Protein AF-A0A972GS74-F1 (afdb_monomer)

Solvent-accessible surface area (backbone atoms only — not comparable to full-atom values): 5176 Å² total; per-residue (Å²): 97,68,64,50,30,40,41,27,33,31,36,57,46,80,77,42,82,55,50,75,43,81,34,78,92,75,72,41,78,44,76,42,67,42,64,47,81,78,47,68,56,85,46,82,48,55,55,88,92,44,54,89,91,61,58,82,81,88,80,82,82,90,72,64,67,83,80,38,59,83,39,69,68,48,51,69,46,55,89,60,110

Foldseek 3Di:
DVVCCQAFQFDKDFDAWQDWDQDVVVRDIDTDTDIDGPDTDGDGHADPVDDPVRGPDDDDDDDDLVVCCVPPVSVVRVVRD

Radius of gyration: 14.01 Å; Cα contacts (8 Å, |Δi|>4): 113; chains: 1; bounding box: 29×24×31 Å

Organism: NCBI:txid2654974

Nearest PDB structures (foldseek):
  6nci-assembly1_B  TM=8.469E-01  e=8.392E-01  Bacillus cereus ATCC 14579
  5isy-assembly1_A  TM=8.543E-01  e=9.552E-01  Escherichia coli K-12
  2rrk-assembly1_A  TM=5.969E-01  e=2.791E-01  Escherichia coli K-12

InterPro domains:
  IPR015797 NUDIX hydrolase-like domain superfamily [SSF55811] (2-76)

Mean predicted aligned error: 4.55 Å

pLDDT: mean 89.78, std 4.09, range [75.94, 96.62]

Secondary structure (DSSP, 8-state):
-HHHHHHH-EEEEEEEEEEEEEEGGGTEEEEEEEEEEEEE--S----TTS-GGG----------GGGGTTSHHHHHHGGG-

Sequence (81 aa):
MRETFEETGLEIELTKKVCELFNERINGNYYCYLGEVIGGNAGLGSDPELSDDAQELQELKWIPIKEMQGHPEVKRLLPYL

Structure (mmCIF, N/CA/C/O backbone):
data_AF-A0A972GS74-F1
#
_entry.id   AF-A0A972GS74-F1
#
loop_
_atom_site.group_PDB
_atom_site.id
_atom_site.type_symbol
_atom_site.label_atom_id
_atom_site.label_alt_id
_atom_site.label_comp_id
_atom_site.label_asym_id
_atom_site.label_entity_id
_atom_site.label_seq_id
_atom_site.pdbx_PDB_ins_code
_atom_site.Cartn_x
_atom_site.Cartn_y
_atom_site.Cartn_z
_atom_site.occupancy
_atom_site.B_iso_or_equiv
_atom_site.auth_seq_id
_atom_site.auth_comp_id
_atom_site.auth_asym_id
_atom_site.auth_atom_id
_atom_site.pdbx_PDB_model_num
ATOM 1 N N . MET A 1 1 ? -1.118 5.550 -6.892 1.00 83.19 1 MET A N 1
ATOM 2 C CA . MET A 1 1 ? -2.115 5.011 -7.843 1.00 83.19 1 MET A CA 1
ATOM 3 C C . MET A 1 1 ? -1.411 4.260 -8.959 1.00 83.19 1 MET A C 1
ATOM 5 O O . MET A 1 1 ? -1.607 3.060 -9.002 1.00 83.19 1 MET A O 1
ATOM 9 N N . ARG A 1 2 ? -0.546 4.907 -9.767 1.00 90.56 2 ARG A N 1
ATOM 10 C CA . ARG A 1 2 ? 0.296 4.215 -10.766 1.00 90.56 2 ARG A CA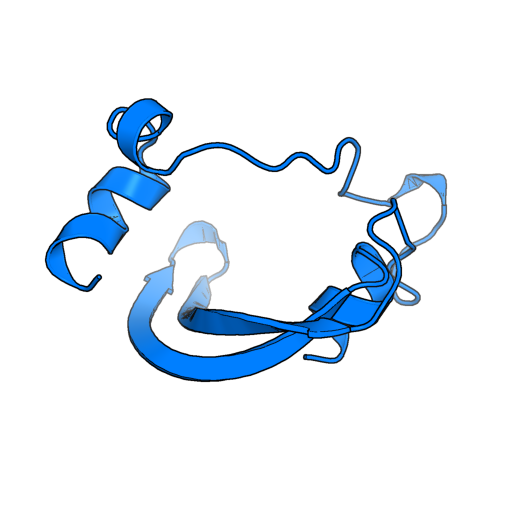 1
ATOM 11 C C . ARG A 1 2 ? 1.080 3.041 -10.162 1.00 90.56 2 ARG A C 1
ATOM 13 O O . ARG A 1 2 ? 0.814 1.917 -10.552 1.00 90.56 2 ARG A O 1
ATOM 20 N N . GLU A 1 3 ? 1.908 3.309 -9.148 1.00 87.94 3 GLU A N 1
ATOM 21 C CA . GLU A 1 3 ? 2.746 2.275 -8.504 1.00 87.94 3 GLU A CA 1
ATOM 22 C C . GLU A 1 3 ? 1.929 1.060 -8.048 1.00 87.94 3 GLU A C 1
ATOM 24 O O . GLU A 1 3 ? 2.237 -0.077 -8.366 1.00 87.94 3 GLU A O 1
ATOM 29 N N . THR A 1 4 ? 0.803 1.302 -7.365 1.00 91.31 4 THR A N 1
ATOM 30 C CA . THR A 1 4 ? -0.075 0.227 -6.887 1.00 91.31 4 THR A CA 1
ATOM 31 C C . THR A 1 4 ? -0.600 -0.635 -8.032 1.00 91.31 4 THR A C 1
ATOM 33 O O . THR A 1 4 ? -0.639 -1.855 -7.899 1.00 91.31 4 THR A O 1
ATOM 36 N N . PHE A 1 5 ? -1.000 -0.030 -9.149 1.00 93.19 5 PHE A N 1
ATOM 37 C CA . PHE A 1 5 ? -1.488 -0.789 -10.294 1.00 93.19 5 PHE A CA 1
ATOM 38 C C . PHE A 1 5 ? -0.362 -1.578 -10.970 1.00 93.19 5 PHE A C 1
ATOM 40 O O . PHE A 1 5 ? -0.542 -2.759 -11.250 1.00 93.19 5 PHE A O 1
ATOM 47 N N . GLU A 1 6 ? 0.793 -0.950 -11.192 1.00 92.44 6 GLU A N 1
ATOM 48 C CA . GLU A 1 6 ? 1.947 -1.583 -11.841 1.00 92.44 6 GLU A CA 1
ATOM 49 C C . GLU A 1 6 ? 2.467 -2.776 -11.034 1.00 92.44 6 GLU A C 1
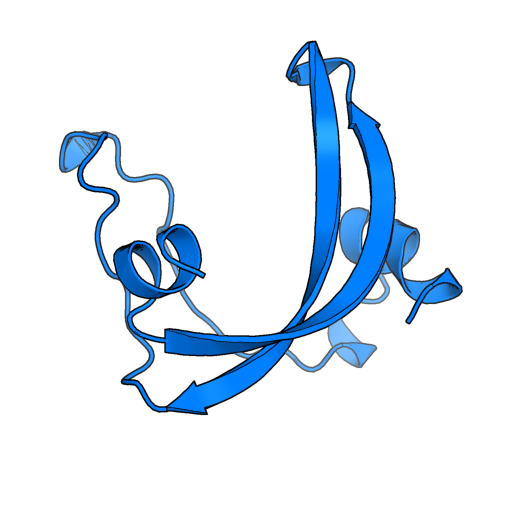ATOM 51 O O . GLU A 1 6 ? 2.682 -3.845 -11.597 1.00 92.44 6 GLU A O 1
ATOM 56 N N . GLU A 1 7 ? 2.566 -2.640 -9.713 1.00 92.06 7 GLU A N 1
ATOM 57 C CA . GLU A 1 7 ? 3.134 -3.666 -8.839 1.00 92.06 7 GLU A CA 1
ATOM 58 C C . GLU A 1 7 ? 2.128 -4.724 -8.358 1.00 92.06 7 GLU A C 1
ATOM 60 O O . GLU A 1 7 ? 2.530 -5.831 -7.993 1.00 92.06 7 GLU A O 1
ATOM 65 N N . THR A 1 8 ? 0.824 -4.411 -8.307 1.00 93.12 8 THR A N 1
ATOM 66 C CA . THR A 1 8 ? -0.183 -5.306 -7.687 1.00 93.12 8 THR A CA 1
ATOM 67 C C . THR A 1 8 ? -1.410 -5.614 -8.550 1.00 93.12 8 THR A C 1
ATOM 69 O O . THR A 1 8 ? -2.272 -6.404 -8.149 1.00 93.12 8 THR A O 1
ATOM 72 N N . GLY A 1 9 ? -1.545 -4.964 -9.710 1.00 93.62 9 GLY A N 1
ATOM 73 C CA . GLY A 1 9 ? -2.718 -5.078 -10.584 1.00 93.62 9 GLY A CA 1
ATOM 74 C C . GLY A 1 9 ? -4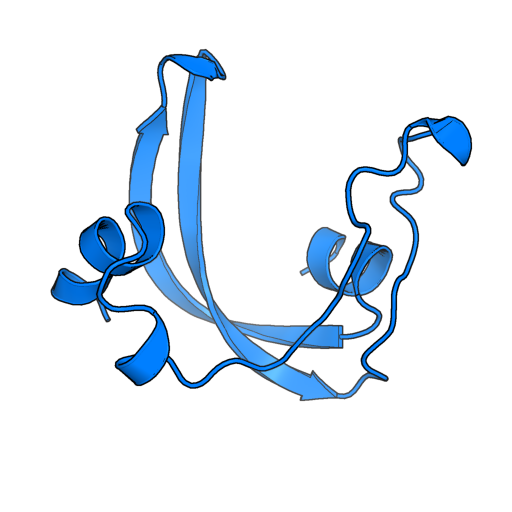.012 -4.497 -9.998 1.00 93.62 9 GLY A C 1
ATOM 75 O O . GLY A 1 9 ? -5.082 -4.659 -10.591 1.00 93.62 9 GLY A O 1
ATOM 76 N N . LEU A 1 10 ? -3.940 -3.840 -8.834 1.00 95.38 10 LEU A N 1
ATOM 77 C CA . LEU A 1 10 ? -5.090 -3.267 -8.140 1.00 95.38 10 LEU A CA 1
ATOM 78 C C . LEU A 1 10 ? -5.347 -1.829 -8.580 1.00 95.38 10 LEU A C 1
ATOM 80 O O . LEU A 1 10 ? -4.459 -0.975 -8.549 1.00 95.38 10 LEU A O 1
ATOM 84 N N . GLU A 1 11 ? -6.605 -1.546 -8.901 1.00 96.50 11 GLU A N 1
ATOM 85 C CA . GLU A 1 11 ? -7.085 -0.183 -9.083 1.00 96.50 11 GLU A CA 1
ATOM 86 C C . GLU A 1 11 ? -7.590 0.335 -7.738 1.00 96.50 11 GLU A C 1
ATOM 88 O O . GLU A 1 11 ? -8.488 -0.253 -7.123 1.00 96.50 11 GLU A O 1
ATOM 93 N N . ILE A 1 12 ? -6.999 1.435 -7.272 1.00 95.75 12 ILE A N 1
ATOM 94 C CA . ILE A 1 12 ? -7.346 2.051 -5.992 1.00 95.75 12 ILE A CA 1
ATOM 95 C C . ILE A 1 12 ? -7.759 3.508 -6.165 1.00 95.75 12 ILE A C 1
ATOM 97 O O . ILE A 1 12 ? -7.201 4.231 -6.992 1.00 95.75 12 ILE A O 1
ATOM 101 N N .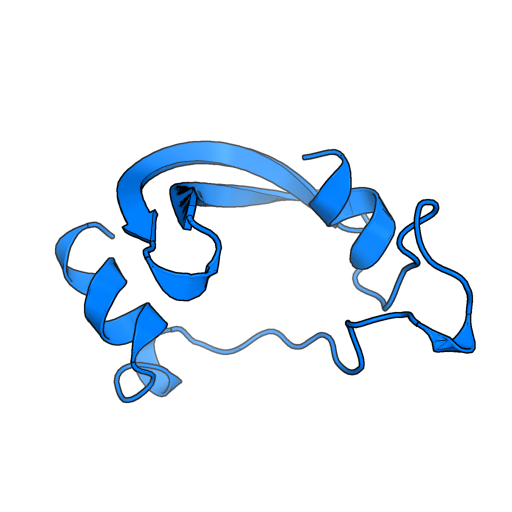 GLU A 1 13 ? -8.669 3.958 -5.311 1.00 95.81 13 GLU A N 1
ATOM 102 C CA . GLU A 1 13 ? -8.976 5.371 -5.109 1.00 95.81 13 GLU A CA 1
ATOM 103 C C . GLU A 1 13 ? -8.429 5.819 -3.753 1.00 95.81 13 GLU A C 1
ATOM 105 O O . GLU A 1 13 ? -8.661 5.171 -2.733 1.00 95.81 13 GLU A O 1
ATOM 110 N N . LEU A 1 14 ? -7.678 6.923 -3.724 1.00 94.44 14 LEU A N 1
ATOM 111 C CA . LEU A 1 14 ? -7.172 7.483 -2.471 1.00 94.44 14 LEU A CA 1
ATOM 112 C C . LEU A 1 14 ? -8.277 8.270 -1.769 1.00 94.44 14 LEU A C 1
ATOM 114 O O . LEU A 1 14 ? -8.738 9.288 -2.277 1.00 94.44 14 LEU A O 1
ATOM 118 N N . THR A 1 15 ? -8.645 7.846 -0.565 1.00 93.19 15 THR A N 1
ATOM 119 C CA . THR A 1 15 ? -9.731 8.465 0.205 1.00 93.19 15 THR A CA 1
ATOM 120 C C . THR A 1 15 ? -9.224 9.506 1.196 1.00 93.19 15 THR A C 1
ATOM 122 O O . THR A 1 15 ? -9.905 10.496 1.470 1.00 93.19 15 THR A O 1
ATOM 125 N N . LYS A 1 16 ? -8.020 9.316 1.754 1.00 92.19 16 LYS A N 1
ATOM 126 C CA . LYS A 1 16 ? -7.484 10.195 2.805 1.00 92.19 16 LYS A CA 1
ATOM 127 C C . LYS A 1 16 ? -5.959 10.157 2.869 1.00 92.19 16 LYS A C 1
ATOM 129 O O . LYS A 1 16 ? -5.356 9.090 2.844 1.00 92.19 16 LYS A O 1
ATOM 134 N N . LYS A 1 17 ? -5.317 11.313 3.068 1.00 92.12 17 LYS A N 1
ATOM 135 C CA . LYS A 1 17 ? -3.916 11.372 3.525 1.00 92.12 17 LYS A CA 1
ATOM 136 C C . LYS A 1 17 ? -3.858 11.076 5.026 1.00 92.12 17 LYS A C 1
ATOM 138 O O . LYS A 1 17 ? -4.493 11.771 5.816 1.00 92.12 17 LYS A O 1
ATOM 143 N N . VAL A 1 18 ? -3.103 10.050 5.409 1.00 90.94 18 VAL A N 1
ATOM 144 C CA . VAL A 1 18 ? -3.004 9.559 6.793 1.00 90.94 18 VAL A CA 1
ATOM 145 C C . VAL A 1 18 ? -1.899 10.301 7.538 1.00 90.94 18 VAL A C 1
ATOM 147 O O . VAL A 1 18 ? -2.145 10.881 8.592 1.00 90.94 18 VAL A O 1
ATOM 150 N N . CYS A 1 19 ? -0.692 10.339 6.971 1.00 87.44 19 CYS A N 1
ATOM 151 C CA . CYS A 1 19 ? 0.430 11.073 7.548 1.00 87.44 19 CYS A CA 1
ATOM 152 C C . CYS A 1 19 ? 1.501 11.412 6.506 1.00 87.44 19 CYS A C 1
ATOM 154 O O . CYS A 1 19 ? 1.552 10.845 5.414 1.00 87.44 19 CYS A O 1
A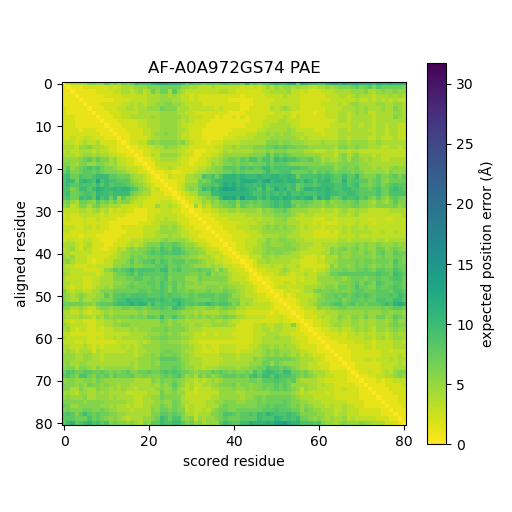TOM 156 N N . GLU A 1 20 ? 2.387 12.327 6.884 1.00 90.25 20 GLU A N 1
ATOM 157 C CA . GLU A 1 20 ? 3.628 12.649 6.186 1.00 90.25 20 GLU A CA 1
ATOM 158 C C . GLU A 1 20 ? 4.740 12.692 7.224 1.00 90.25 20 GLU A C 1
ATOM 160 O O . GLU A 1 20 ? 4.614 13.378 8.239 1.00 90.25 20 GLU A O 1
ATOM 165 N N . LEU A 1 21 ? 5.790 11.907 7.009 1.00 86.12 21 LEU A N 1
ATOM 166 C CA . LEU A 1 21 ? 6.872 11.739 7.968 1.00 86.12 21 LEU A CA 1
ATOM 167 C C . LEU A 1 21 ? 8.198 11.763 7.221 1.00 86.12 21 LEU A C 1
ATOM 169 O O . LEU A 1 21 ? 8.347 11.086 6.210 1.00 86.12 21 LEU A O 1
ATOM 173 N N . PHE A 1 22 ? 9.181 12.492 7.736 1.00 86.50 22 PHE A N 1
ATOM 174 C CA . PHE A 1 22 ? 10.534 12.386 7.207 1.00 86.50 22 PHE A CA 1
ATOM 175 C C . PHE A 1 22 ? 11.114 11.012 7.563 1.00 86.50 22 PHE A C 1
ATOM 177 O O . PHE A 1 22 ? 10.993 10.548 8.701 1.00 86.50 22 PHE A O 1
ATOM 184 N N . ASN A 1 23 ? 11.712 10.344 6.582 1.00 83.31 23 ASN A N 1
ATOM 185 C CA . ASN A 1 23 ? 12.377 9.064 6.749 1.00 83.31 23 ASN A CA 1
ATOM 186 C C . ASN A 1 23 ? 13.864 9.232 6.431 1.00 83.31 23 ASN A C 1
ATOM 188 O O . ASN A 1 23 ? 14.264 9.365 5.274 1.00 83.31 23 ASN A O 1
ATOM 192 N N . GLU A 1 24 ? 14.681 9.185 7.483 1.00 84.50 24 GLU A N 1
ATOM 193 C CA . GLU A 1 24 ? 16.132 9.349 7.391 1.00 84.50 24 GLU A CA 1
ATOM 194 C C . GLU A 1 24 ? 16.799 8.270 6.527 1.00 84.50 24 GLU A C 1
ATOM 196 O O . GLU A 1 24 ? 17.800 8.554 5.879 1.00 84.50 24 GLU A O 1
ATOM 201 N N . ARG A 1 25 ? 16.237 7.050 6.453 1.00 80.88 25 ARG A N 1
ATOM 202 C CA . ARG A 1 25 ? 16.833 5.944 5.677 1.00 80.88 25 ARG A CA 1
ATOM 203 C C . ARG A 1 25 ? 16.839 6.206 4.176 1.00 80.88 25 ARG A C 1
ATOM 205 O O . ARG A 1 25 ? 17.776 5.803 3.501 1.00 80.88 25 ARG A O 1
ATOM 212 N N . ILE A 1 26 ? 15.798 6.863 3.674 1.00 80.88 26 ILE A N 1
ATOM 213 C CA . ILE A 1 26 ? 15.668 7.233 2.256 1.00 80.88 26 ILE A CA 1
ATOM 214 C C . ILE A 1 26 ? 16.006 8.711 2.021 1.00 80.88 26 ILE A C 1
ATOM 216 O O . ILE A 1 26 ? 15.876 9.194 0.903 1.00 80.88 26 ILE A O 1
ATOM 220 N N . ASN A 1 27 ? 16.409 9.431 3.079 1.00 88.25 27 ASN A N 1
ATOM 221 C CA . ASN A 1 27 ? 16.631 10.876 3.090 1.00 88.25 27 ASN A CA 1
ATOM 222 C C . ASN A 1 27 ? 15.498 11.657 2.393 1.00 88.25 27 ASN A C 1
ATOM 224 O O . ASN A 1 27 ? 15.737 12.508 1.536 1.00 88.25 27 ASN A O 1
ATOM 228 N N . GLY A 1 28 ? 14.250 11.324 2.729 1.00 89.19 28 GLY A N 1
ATOM 229 C CA . GLY A 1 2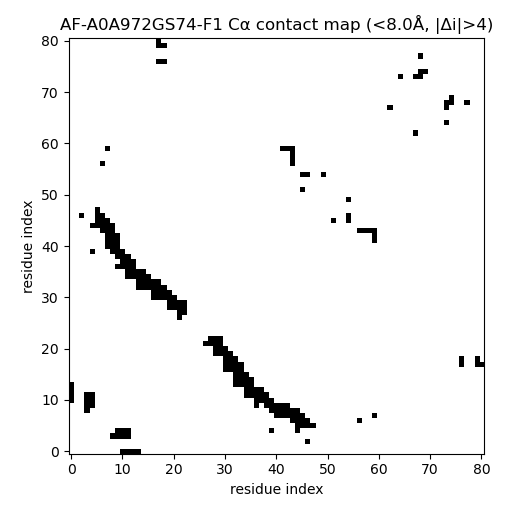8 ? 13.081 11.807 2.001 1.00 89.19 28 GLY A CA 1
ATOM 230 C C . GLY A 1 28 ? 11.787 11.737 2.802 1.00 89.19 28 GLY A C 1
ATOM 231 O O . GLY A 1 28 ? 11.722 11.138 3.876 1.00 89.19 28 GLY A O 1
ATOM 232 N N . ASN A 1 29 ? 10.739 12.368 2.272 1.00 88.56 29 ASN A N 1
ATOM 233 C CA . ASN A 1 29 ? 9.414 12.350 2.884 1.00 88.56 29 ASN A CA 1
ATOM 234 C C . ASN A 1 29 ? 8.669 11.064 2.517 1.00 88.56 29 ASN A C 1
ATOM 236 O O . ASN A 1 29 ? 8.506 10.728 1.348 1.00 88.56 29 ASN A O 1
ATOM 240 N N . TYR A 1 30 ? 8.178 10.376 3.539 1.00 85.62 30 TYR A N 1
ATOM 241 C CA . TYR A 1 30 ? 7.288 9.235 3.432 1.00 85.62 30 TYR A CA 1
ATOM 242 C C . TYR A 1 30 ? 5.839 9.706 3.569 1.00 85.62 30 TYR A C 1
ATOM 244 O O . TYR A 1 30 ? 5.460 10.296 4.587 1.00 85.62 30 TYR A O 1
ATOM 252 N N . TYR A 1 31 ? 5.026 9.430 2.552 1.00 89.50 31 TYR A N 1
ATOM 253 C CA . TYR A 1 31 ? 3.611 9.782 2.521 1.00 89.50 31 TYR A CA 1
ATOM 254 C C . TYR A 1 31 ? 2.760 8.525 2.653 1.00 89.50 31 TYR A C 1
ATOM 256 O O . TYR A 1 31 ? 2.877 7.611 1.841 1.00 89.50 31 TYR A O 1
ATOM 264 N N . CYS A 1 32 ? 1.866 8.503 3.640 1.00 90.44 32 CYS A N 1
ATOM 265 C CA . CYS A 1 32 ? 0.901 7.423 3.800 1.00 90.44 32 CYS A CA 1
ATOM 266 C C . CYS A 1 32 ? -0.498 7.908 3.424 1.00 90.44 32 CYS A C 1
ATOM 268 O O . CYS A 1 32 ? -0.964 8.941 3.920 1.00 90.44 32 CYS A O 1
ATOM 270 N N . TYR A 1 33 ? -1.187 7.125 2.599 1.00 92.50 33 TYR A N 1
ATOM 271 C CA . TYR A 1 33 ? -2.562 7.368 2.181 1.00 92.50 33 TYR A CA 1
ATOM 272 C C . TYR A 1 33 ? -3.421 6.143 2.477 1.00 92.50 33 TYR A C 1
ATOM 274 O O . TYR A 1 33 ? -2.954 5.011 2.383 1.00 92.50 33 TYR A O 1
ATOM 282 N N . LEU A 1 34 ? -4.677 6.386 2.828 1.00 92.69 34 LEU A N 1
ATOM 283 C CA . LEU A 1 34 ? -5.722 5.381 2.829 1.00 92.69 34 LEU A CA 1
ATOM 284 C C . LEU A 1 34 ? -6.314 5.334 1.424 1.00 92.69 34 LEU A C 1
ATOM 286 O O . LEU A 1 34 ? -6.605 6.383 0.840 1.00 92.69 34 LEU A O 1
ATOM 290 N N . GLY A 1 35 ? -6.476 4.128 0.897 1.00 93.12 35 GLY A N 1
ATOM 291 C CA . GLY A 1 35 ? -7.130 3.901 -0.379 1.00 93.12 35 GLY A CA 1
ATOM 292 C C . GLY A 1 35 ? -8.118 2.752 -0.296 1.00 93.12 35 GLY A C 1
ATOM 293 O O . GLY A 1 35 ? -7.970 1.854 0.534 1.00 93.12 35 GLY A O 1
ATOM 294 N N . GLU A 1 36 ? -9.122 2.804 -1.156 1.00 95.06 36 GLU A N 1
ATOM 295 C CA . GLU A 1 36 ? -10.098 1.739 -1.349 1.00 95.06 36 GLU A CA 1
ATOM 296 C C . GLU A 1 36 ? -9.847 1.063 -2.691 1.00 95.06 36 GLU A C 1
ATOM 298 O O . GLU A 1 36 ? -9.524 1.725 -3.676 1.00 95.06 36 GLU A O 1
ATOM 303 N N . VAL A 1 37 ? -9.979 -0.263 -2.725 1.00 95.81 37 VAL A N 1
ATOM 304 C CA . VAL A 1 37 ? -9.920 -1.020 -3.978 1.00 95.81 37 VAL A CA 1
ATOM 305 C C . VAL A 1 37 ? -11.236 -0.824 -4.712 1.00 95.81 37 VAL A C 1
ATOM 307 O O . VAL A 1 37 ? -12.292 -1.190 -4.198 1.00 95.81 37 VAL A O 1
ATOM 310 N N . ILE A 1 38 ? -11.157 -0.281 -5.921 1.00 96.62 38 ILE A N 1
ATOM 311 C CA . ILE A 1 38 ? -12.319 -0.027 -6.780 1.00 96.62 38 ILE A CA 1
ATOM 312 C C . ILE A 1 38 ? -12.405 -1.011 -7.953 1.00 96.62 38 ILE A C 1
ATOM 314 O O . ILE A 1 38 ? -13.442 -1.099 -8.608 1.00 96.62 38 ILE A O 1
ATOM 318 N N . GLY A 1 39 ? -11.339 -1.775 -8.205 1.00 95.81 39 GLY A N 1
ATOM 319 C CA . GLY A 1 39 ? -11.260 -2.719 -9.313 1.00 95.81 39 GLY A CA 1
ATOM 320 C C . GLY A 1 39 ? -9.885 -3.370 -9.444 1.00 95.81 39 GLY A C 1
ATOM 321 O O . GLY A 1 39 ? -9.073 -3.361 -8.515 1.00 95.81 39 GLY A O 1
ATOM 322 N N . GLY A 1 40 ? -9.622 -3.924 -10.626 1.00 93.25 40 GLY A N 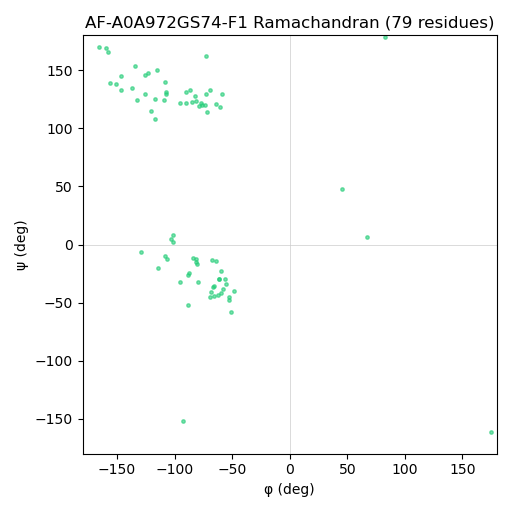1
ATOM 323 C CA . GLY A 1 40 ? -8.387 -4.641 -10.931 1.00 93.25 40 GLY A CA 1
ATOM 324 C C . GLY A 1 40 ? -8.385 -6.100 -10.469 1.00 93.25 40 GLY A C 1
ATOM 325 O O . GLY A 1 40 ? -9.347 -6.605 -9.887 1.00 93.25 40 GLY A O 1
ATOM 326 N N . ASN A 1 41 ? -7.283 -6.789 -10.758 1.00 93.06 41 ASN A N 1
ATOM 327 C CA . ASN A 1 41 ? -7.068 -8.182 -10.380 1.00 93.06 41 ASN A CA 1
ATOM 328 C C . ASN A 1 41 ? -5.820 -8.259 -9.506 1.00 93.06 41 ASN A C 1
ATOM 330 O O . ASN A 1 41 ? -4.720 -8.001 -9.984 1.00 93.06 41 ASN A O 1
ATOM 334 N N . ALA A 1 42 ? -6.002 -8.638 -8.240 1.00 93.56 42 ALA A N 1
ATOM 335 C CA . ALA A 1 42 ? -4.901 -8.795 -7.298 1.00 93.56 42 ALA A CA 1
ATOM 336 C C . ALA A 1 42 ? -3.915 -9.866 -7.791 1.00 93.56 42 ALA A C 1
ATOM 338 O O . ALA A 1 42 ? -4.271 -11.040 -7.912 1.00 93.56 42 ALA A O 1
ATOM 339 N N . GLY A 1 43 ? -2.672 -9.468 -8.027 1.00 93.00 43 GLY A N 1
ATOM 340 C CA . GLY A 1 43 ? -1.576 -10.354 -8.404 1.00 93.00 43 GLY A CA 1
ATOM 341 C C . GLY A 1 43 ? -0.241 -9.637 -8.262 1.00 93.00 43 GLY A C 1
ATOM 342 O O . GLY A 1 43 ? -0.214 -8.437 -8.032 1.00 93.00 43 GLY A O 1
ATOM 343 N N . LEU A 1 44 ? 0.873 -10.357 -8.374 1.00 92.12 44 LEU A N 1
ATOM 344 C CA . LEU A 1 44 ? 2.168 -9.690 -8.500 1.00 92.12 44 LEU A CA 1
ATOM 345 C C . LEU A 1 44 ? 2.275 -9.111 -9.911 1.00 92.12 44 LEU A C 1
ATOM 347 O O . LEU A 1 44 ? 2.149 -9.843 -10.894 1.00 92.12 44 LEU A O 1
ATOM 351 N N . GLY A 1 45 ? 2.442 -7.798 -9.978 1.00 89.25 45 GLY A N 1
ATOM 352 C CA . GLY A 1 45 ? 2.781 -7.069 -11.185 1.00 89.25 45 GLY A CA 1
ATOM 353 C C . GLY A 1 45 ? 4.292 -6.896 -11.307 1.00 89.25 45 GLY A C 1
ATOM 354 O O . GLY A 1 45 ? 5.068 -7.726 -10.828 1.00 89.25 45 GLY A O 1
ATOM 355 N N . SER A 1 46 ? 4.721 -5.835 -11.977 1.00 87.75 46 SER A N 1
ATOM 356 C CA . SER A 1 46 ? 6.140 -5.532 -12.149 1.00 87.75 46 SER A CA 1
ATOM 357 C C . SER A 1 46 ? 6.342 -4.030 -12.162 1.00 87.75 46 SER A C 1
ATOM 359 O O . SER A 1 46 ? 5.631 -3.319 -12.871 1.00 87.75 46 SER A O 1
ATOM 361 N N . ASP A 1 47 ? 7.324 -3.568 -11.398 1.00 90.12 47 ASP A N 1
ATOM 362 C CA . ASP A 1 47 ? 7.811 -2.200 -11.481 1.00 90.12 47 ASP A CA 1
ATOM 363 C C . ASP A 1 47 ? 8.594 -2.052 -12.800 1.00 90.12 47 ASP A C 1
ATOM 365 O O . ASP A 1 47 ? 9.633 -2.705 -12.967 1.00 90.12 47 ASP A O 1
ATOM 369 N N . PRO A 1 48 ? 8.112 -1.236 -13.759 1.00 86.38 48 PRO A N 1
ATOM 370 C CA . PRO A 1 48 ? 8.768 -1.050 -15.049 1.00 86.38 48 PRO A CA 1
ATOM 371 C C . PRO A 1 48 ? 10.116 -0.320 -14.947 1.00 86.38 48 PRO A C 1
ATOM 373 O O . PRO A 1 48 ? 10.863 -0.287 -15.928 1.00 86.38 48 PRO A O 1
ATOM 376 N N . GLU A 1 49 ? 10.424 0.295 -13.804 1.00 88.75 49 GLU A N 1
ATOM 377 C CA . GLU A 1 49 ? 11.692 0.979 -13.543 1.00 88.75 49 GLU A CA 1
ATOM 378 C C . GLU A 1 49 ? 12.793 0.005 -13.080 1.00 88.75 49 GLU A C 1
ATOM 380 O O . GLU A 1 49 ? 13.974 0.365 -13.077 1.00 88.75 49 GLU A O 1
ATOM 385 N N . LEU A 1 50 ? 12.430 -1.242 -12.755 1.00 88.12 50 LEU A N 1
ATOM 386 C CA . LEU A 1 50 ? 13.328 -2.289 -12.270 1.00 88.12 50 LEU A CA 1
ATOM 387 C C . LEU A 1 50 ? 13.429 -3.458 -13.261 1.00 88.12 50 LEU A C 1
ATOM 389 O O . LEU A 1 50 ? 12.498 -3.777 -13.997 1.00 88.12 50 LEU A O 1
ATOM 393 N N . SER A 1 51 ? 14.583 -4.129 -13.286 1.00 88.62 51 SER A N 1
ATOM 394 C CA . SER A 1 51 ? 14.740 -5.392 -14.015 1.00 88.62 51 SER A CA 1
ATOM 395 C C . SER A 1 51 ? 14.021 -6.537 -13.298 1.00 88.62 51 SER A C 1
ATOM 397 O O . SER A 1 51 ? 13.722 -6.441 -12.109 1.00 88.62 51 SER A O 1
ATOM 399 N N . ASP A 1 52 ? 13.758 -7.640 -14.003 1.00 83.81 52 ASP A N 1
ATOM 400 C CA . ASP A 1 52 ? 13.049 -8.803 -13.446 1.00 83.81 52 ASP A CA 1
ATOM 401 C C . ASP A 1 52 ? 13.717 -9.364 -12.174 1.00 83.81 52 ASP A C 1
ATOM 403 O O . ASP A 1 52 ? 13.041 -9.825 -11.258 1.00 83.81 52 ASP A O 1
ATOM 407 N N . ASP A 1 53 ? 15.049 -9.310 -12.096 1.00 88.38 53 ASP A N 1
ATOM 408 C CA . ASP A 1 53 ? 15.844 -9.753 -10.945 1.00 88.38 53 ASP A CA 1
ATOM 409 C C . ASP A 1 53 ? 15.921 -8.725 -9.806 1.00 88.38 53 ASP A C 1
ATOM 411 O O . ASP A 1 53 ? 16.341 -9.071 -8.701 1.00 88.38 53 ASP A O 1
ATOM 415 N N . ALA A 1 54 ? 15.501 -7.486 -10.062 1.00 90.50 54 ALA A N 1
ATOM 416 C CA . ALA A 1 54 ? 15.462 -6.393 -9.096 1.00 90.50 54 ALA A CA 1
ATOM 417 C C . ALA A 1 54 ? 14.043 -6.108 -8.573 1.00 90.50 54 ALA A C 1
ATOM 419 O O . ALA A 1 54 ? 13.859 -5.151 -7.830 1.00 90.50 54 ALA A O 1
ATOM 420 N N . GLN A 1 55 ? 13.040 -6.913 -8.945 1.00 88.50 55 GLN A N 1
ATOM 421 C CA . GLN A 1 55 ? 11.664 -6.741 -8.474 1.00 88.50 55 GLN A CA 1
ATOM 422 C C . GLN A 1 55 ? 11.566 -6.957 -6.955 1.00 88.50 55 GLN A C 1
ATOM 424 O O . GLN A 1 55 ? 11.869 -8.032 -6.431 1.00 88.50 55 GLN A O 1
ATOM 429 N N . GLU A 1 56 ? 11.097 -5.936 -6.240 1.00 87.62 56 GLU A N 1
ATOM 430 C CA . GLU A 1 56 ? 11.079 -5.929 -4.772 1.00 87.62 56 GLU A CA 1
ATOM 431 C C . GLU A 1 56 ? 9.907 -6.738 -4.185 1.00 87.62 56 GLU A C 1
ATOM 433 O O . GLU A 1 56 ? 10.037 -7.354 -3.121 1.00 87.62 56 GLU A O 1
ATOM 438 N N . LEU A 1 57 ? 8.751 -6.779 -4.862 1.00 89.56 57 LEU A N 1
ATOM 439 C CA . LEU A 1 57 ? 7.577 -7.501 -4.366 1.00 89.56 57 LEU A CA 1
ATOM 440 C C . LEU A 1 57 ? 7.657 -9.002 -4.660 1.00 89.56 57 LEU A C 1
ATOM 442 O O . LEU A 1 57 ? 7.736 -9.434 -5.804 1.00 89.56 57 LEU A O 1
ATOM 446 N N . GLN A 1 58 ? 7.556 -9.805 -3.600 1.00 90.69 58 GLN A N 1
ATOM 447 C CA . GLN A 1 58 ? 7.642 -11.271 -3.669 1.00 90.69 58 GLN A CA 1
ATOM 448 C C . GLN A 1 58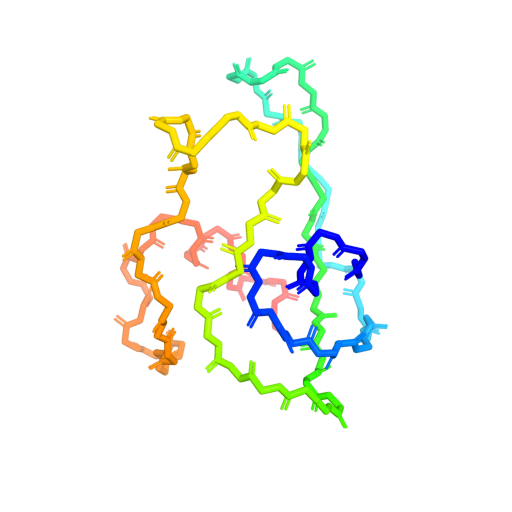 ? 6.327 -11.976 -3.297 1.00 90.69 58 GLN A C 1
ATOM 450 O O . GLN A 1 58 ? 6.126 -13.143 -3.626 1.00 90.69 58 GLN A O 1
ATOM 455 N N . GLU A 1 59 ? 5.421 -11.295 -2.589 1.00 92.69 59 GLU A N 1
ATOM 456 C CA . GLU A 1 59 ? 4.130 -11.838 -2.157 1.00 92.69 59 GLU A CA 1
ATOM 457 C C . GLU A 1 59 ? 3.093 -10.710 -2.044 1.00 92.69 59 GLU A C 1
ATOM 459 O O . GLU A 1 59 ? 3.383 -9.648 -1.493 1.00 92.69 59 GLU A O 1
ATOM 464 N N . LEU A 1 60 ? 1.865 -10.970 -2.504 1.00 92.88 60 LEU A N 1
ATOM 465 C CA . LEU A 1 60 ? 0.701 -10.115 -2.269 1.00 92.88 60 LEU A CA 1
ATOM 466 C C . LEU A 1 60 ? -0.339 -10.887 -1.453 1.00 92.88 60 LEU A C 1
ATOM 468 O O . LEU A 1 60 ? -0.778 -11.966 -1.854 1.00 92.88 60 LEU A O 1
ATOM 472 N N . LYS A 1 61 ? -0.765 -10.323 -0.319 1.00 93.38 61 LYS A N 1
ATOM 473 C CA . LYS A 1 61 ? -1.786 -10.928 0.544 1.00 93.38 61 LYS A CA 1
ATOM 474 C C . LYS A 1 61 ? -2.657 -9.898 1.243 1.00 93.38 61 LYS A C 1
ATOM 476 O O . LYS A 1 61 ? -2.188 -8.855 1.691 1.00 93.38 61 LYS A O 1
ATOM 481 N N . TRP A 1 62 ? -3.925 -10.257 1.407 1.00 93.00 62 TRP A N 1
ATOM 482 C CA . TRP A 1 62 ? -4.865 -9.532 2.249 1.00 93.00 62 TRP A CA 1
ATOM 483 C C . TRP A 1 62 ? -4.730 -10.012 3.688 1.00 93.00 62 TRP A C 1
ATOM 485 O O . TRP A 1 62 ? -4.898 -11.199 3.962 1.00 93.00 62 TRP A O 1
ATOM 495 N N . ILE A 1 63 ? -4.442 -9.093 4.608 1.00 92.75 63 ILE A N 1
ATOM 496 C CA . ILE A 1 63 ? -4.310 -9.406 6.032 1.00 92.75 63 ILE A CA 1
ATOM 497 C C . ILE A 1 63 ? -5.246 -8.492 6.822 1.00 92.75 63 ILE A C 1
ATOM 499 O O . ILE A 1 63 ? -5.191 -7.271 6.646 1.00 92.75 63 ILE A O 1
ATOM 503 N N . PRO A 1 64 ? -6.089 -9.032 7.719 1.00 92.25 64 PRO A N 1
ATOM 504 C CA . PRO A 1 64 ? -6.882 -8.207 8.615 1.00 92.25 64 PRO A CA 1
ATOM 505 C C . PRO A 1 64 ? -5.986 -7.312 9.476 1.00 92.25 64 PRO A C 1
ATOM 507 O O . PRO A 1 64 ? -5.082 -7.788 10.159 1.00 92.25 64 PRO A O 1
ATOM 510 N N . ILE A 1 65 ? -6.274 -6.008 9.528 1.00 88.50 65 ILE A N 1
ATOM 511 C CA . ILE A 1 65 ? -5.446 -5.047 10.284 1.00 88.50 65 ILE A CA 1
ATOM 512 C C . ILE A 1 65 ? -5.294 -5.414 11.771 1.00 88.50 65 ILE A C 1
ATOM 514 O O . ILE A 1 65 ? -4.266 -5.138 12.387 1.00 88.50 65 ILE A O 1
ATOM 518 N N . LYS A 1 66 ? -6.298 -6.091 12.345 1.00 89.00 66 LYS A N 1
ATOM 519 C CA . LYS A 1 66 ? -6.278 -6.585 13.730 1.00 89.00 66 LYS A CA 1
ATOM 520 C C . LYS A 1 66 ? -5.155 -7.598 13.979 1.00 89.00 66 LYS A C 1
ATOM 522 O O . LYS A 1 66 ? -4.638 -7.648 15.088 1.00 89.00 66 LYS A O 1
ATOM 527 N N . GLU A 1 67 ? -4.758 -8.360 12.963 1.00 93.38 67 GLU A N 1
ATOM 528 C CA . GLU A 1 67 ? -3.673 -9.346 13.045 1.00 93.38 67 GLU A CA 1
ATOM 529 C C . GLU A 1 67 ? -2.289 -8.693 12.913 1.00 93.38 67 GLU A C 1
ATOM 531 O O . GLU A 1 67 ? -1.286 -9.261 13.336 1.00 93.38 67 GLU A O 1
ATOM 536 N N . MET A 1 68 ? -2.230 -7.457 12.406 1.00 91.69 68 MET A N 1
ATOM 537 C CA . MET A 1 68 ? -0.988 -6.728 12.140 1.00 91.69 68 MET A CA 1
ATOM 538 C C . MET A 1 68 ? -0.640 -5.680 13.205 1.00 91.69 68 MET A C 1
ATOM 540 O O . MET A 1 68 ? 0.316 -4.930 13.031 1.00 91.69 68 MET A 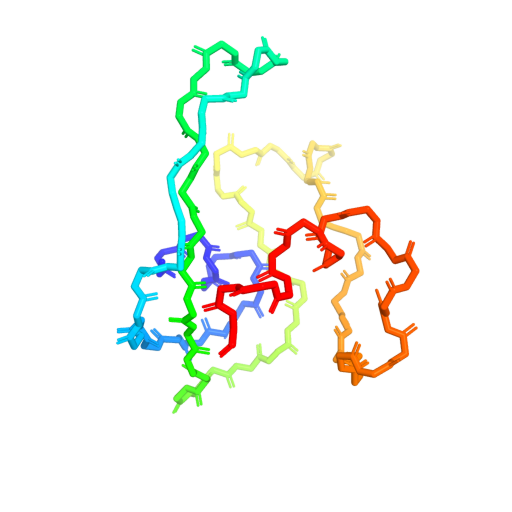O 1
ATOM 544 N N . GLN A 1 69 ? -1.357 -5.620 14.334 1.00 86.81 69 GLN A N 1
ATOM 545 C CA . GLN A 1 69 ? -1.132 -4.605 15.382 1.00 86.81 69 GLN A CA 1
ATOM 546 C C . GLN A 1 69 ? 0.288 -4.625 15.982 1.00 86.81 69 GLN A C 1
ATOM 548 O O . GLN A 1 69 ? 0.750 -3.618 16.520 1.00 86.81 69 GLN A O 1
ATOM 553 N N . GLY A 1 70 ? 0.989 -5.760 15.887 1.00 89.00 70 GLY A N 1
ATOM 554 C CA . GLY A 1 70 ? 2.387 -5.895 16.303 1.00 89.00 70 GLY A CA 1
ATOM 555 C C . GLY A 1 70 ? 3.409 -5.392 15.278 1.00 89.00 70 GLY A C 1
ATOM 556 O O . GLY A 1 70 ? 4.569 -5.196 15.636 1.00 89.00 70 GLY A O 1
ATOM 557 N N . HIS A 1 71 ? 3.010 -5.172 14.021 1.00 89.88 71 HIS A N 1
ATOM 558 C CA . HIS A 1 71 ? 3.921 -4.739 12.965 1.00 89.88 71 HIS A CA 1
ATOM 559 C C . HIS A 1 71 ? 4.321 -3.267 13.177 1.00 89.88 71 HIS A C 1
ATOM 561 O O . HIS A 1 71 ? 3.428 -2.429 13.330 1.00 89.88 71 HIS A O 1
ATOM 567 N N . PRO A 1 72 ? 5.623 -2.909 13.159 1.00 87.62 72 PRO A N 1
ATOM 568 C CA . PRO A 1 72 ? 6.086 -1.554 13.472 1.00 87.62 72 PRO A CA 1
ATOM 569 C C . PRO A 1 72 ? 5.398 -0.452 12.657 1.00 87.62 72 PRO A C 1
ATOM 571 O O . PRO A 1 72 ? 4.940 0.533 13.232 1.00 87.62 72 PRO A O 1
ATOM 574 N N . GLU A 1 73 ? 5.251 -0.650 11.344 1.00 83.69 73 GLU A N 1
ATOM 575 C CA . GLU A 1 73 ? 4.587 0.328 10.470 1.00 83.69 73 GLU A CA 1
ATOM 576 C C . GLU A 1 73 ? 3.085 0.440 10.753 1.00 83.69 73 GLU A C 1
ATOM 578 O O . GLU A 1 73 ? 2.556 1.543 10.850 1.00 83.69 73 GLU A O 1
ATOM 583 N N . VAL A 1 74 ? 2.390 -0.676 10.994 1.00 88.62 74 VAL A N 1
ATOM 584 C CA . VAL A 1 74 ? 0.959 -0.628 11.333 1.00 88.62 74 VAL A CA 1
ATOM 585 C C . VAL A 1 74 ? 0.772 0.061 12.678 1.00 88.62 74 VAL A C 1
ATOM 587 O O . VAL A 1 74 ? -0.049 0.962 12.792 1.00 88.62 74 VAL A O 1
ATOM 590 N N . LYS A 1 75 ? 1.593 -0.266 13.680 1.00 89.69 75 LYS A N 1
ATOM 591 C CA . LYS A 1 75 ? 1.571 0.394 14.991 1.00 89.69 75 LYS A CA 1
ATOM 592 C C . LYS A 1 75 ? 1.802 1.903 14.893 1.00 89.69 75 LYS A C 1
ATOM 594 O O . LYS A 1 75 ? 1.172 2.661 15.626 1.00 89.69 75 LYS A O 1
ATOM 599 N N . ARG A 1 76 ? 2.691 2.333 13.995 1.00 85.06 76 ARG A N 1
ATOM 600 C CA . ARG A 1 76 ? 2.973 3.747 13.722 1.00 85.06 76 ARG A CA 1
ATOM 601 C C . ARG A 1 76 ? 1.778 4.462 13.091 1.00 85.06 76 ARG A C 1
ATOM 603 O O . ARG A 1 76 ? 1.542 5.623 13.412 1.00 85.06 76 ARG A O 1
ATOM 610 N N . LEU A 1 77 ? 1.036 3.777 12.221 1.00 85.50 77 LEU A N 1
ATOM 611 C CA . LEU A 1 77 ? -0.087 4.342 11.471 1.00 85.50 77 LEU A CA 1
ATOM 612 C C . LEU A 1 77 ? -1.432 4.252 12.206 1.00 85.50 77 LEU A C 1
ATOM 614 O O . LEU A 1 77 ? -2.288 5.100 11.979 1.00 85.50 77 LEU A O 1
ATOM 618 N N . LEU A 1 78 ? -1.614 3.282 13.110 1.00 85.06 78 LEU A N 1
ATOM 619 C CA . LEU A 1 78 ? -2.866 3.041 13.845 1.00 85.06 78 LEU A CA 1
ATOM 620 C C . LEU A 1 78 ? -3.492 4.290 14.492 1.00 85.06 78 LEU A C 1
ATOM 622 O O . LEU A 1 78 ? -4.707 4.411 14.420 1.00 85.06 78 LEU A O 1
ATOM 626 N N . PRO A 1 79 ? -2.740 5.235 15.093 1.00 85.44 79 PRO A N 1
ATOM 627 C CA . PRO A 1 79 ? -3.334 6.454 15.652 1.00 85.44 79 PRO A CA 1
ATOM 628 C C . PRO A 1 79 ? -3.993 7.391 14.623 1.00 85.44 79 PRO A C 1
ATOM 630 O O . PRO A 1 79 ? -4.696 8.318 15.018 1.00 85.44 79 PRO A O 1
ATOM 633 N N . TYR A 1 80 ? -3.726 7.199 13.328 1.00 80.62 80 TYR A N 1
ATOM 634 C CA . TYR A 1 80 ? -4.184 8.060 12.231 1.00 80.62 80 TYR A CA 1
ATOM 635 C C . TYR A 1 80 ? -5.288 7.422 11.360 1.00 80.62 80 TYR A C 1
ATOM 637 O O . TYR A 1 80 ? -5.872 8.116 10.509 1.00 80.62 80 TYR A O 1
ATOM 645 N N . LEU A 1 81 ? -5.541 6.122 11.559 1.00 75.94 81 LEU A N 1
ATOM 646 C CA . LEU A 1 81 ? -6.579 5.322 10.901 1.00 75.94 81 LEU A CA 1
ATOM 647 C C . LEU A 1 81 ? -7.885 5.396 11.696 1.00 75.94 81 LEU A C 1
ATOM 649 O O . LEU A 1 81 ? -8.898 5.785 11.075 1.00 75.94 81 LEU A O 1
#